Protein AF-A0A9K3GW09-F1 (afdb_monomer)

Secondary structure (DSSP, 8-state):
--HHHHHHHHHH------S--EETTEEEEE-SSEEEEE-HHHHHHHHHHTT-TTPPP-SSSS-TT------TTSPBP-HHHHHHHHHHHHHHTTT-GGGHHHHHHHHTTSSS-BHHHHHHHHHHHHHHHHHTT-EEEEE-S-S---SSPPP---

InterPro domains:
  IPR013103 Reverse transcriptase, RNA-dependent DNA polymerase [PF07727] (2-63)

Solvent-accessible surface area (backbone atoms only — not comparable to full-atom values): 9348 Å² total; per-residue (Å²): 142,49,67,68,60,49,53,45,28,76,77,66,68,60,79,86,81,71,77,77,47,68,56,99,72,34,37,43,47,80,54,95,67,24,37,37,34,26,35,39,71,56,47,50,49,54,29,51,78,69,72,41,77,85,57,71,74,35,100,54,46,64,65,97,81,68,83,84,70,94,60,83,88,53,58,76,45,64,41,68,62,52,38,53,52,51,53,52,53,58,63,45,31,84,36,41,62,88,49,43,67,53,47,58,60,57,59,76,38,45,84,74,30,31,52,68,57,52,51,48,54,50,35,33,48,23,18,44,69,73,47,34,87,51,49,40,76,46,64,62,86,80,76,79,82,61,83,75,80,81,77,87,79,127

Organism: Helianthus annuus (NCBI:txid4232)

Nearest PDB structures (foldseek):
  8xgc-assembly1_M  TM=3.506E-01  e=3.197E+00  Saccharomyces cerevisiae
  6tvd-assembly2_L  TM=1.873E-01  e=3.598E+00  Influenza A virus

Structure (mmCIF, N/CA/C/O backbone):
data_AF-A0A9K3GW09-F1
#
_entry.id   AF-A0A9K3GW09-F1
#
loop_
_atom_site.group_PDB
_atom_site.id
_atom_site.type_symbol
_atom_site.label_atom_id
_atom_site.label_alt_id
_atom_site.label_comp_id
_atom_site.label_asym_id
_atom_site.label_entity_id
_atom_site.label_seq_id
_atom_site.pdbx_PDB_ins_code
_atom_site.Cartn_x
_atom_site.Cartn_y
_atom_site.Cartn_z
_atom_site.occupancy
_atom_site.B_iso_or_equiv
_atom_site.auth_seq_id
_atom_site.auth_comp_id
_atom_site.auth_asym_id
_atom_site.auth_atom_id
_atom_site.pdbx_PDB_model_num
ATOM 1 N N . MET A 1 1 ? -17.854 12.355 28.268 1.00 55.34 1 MET A N 1
ATOM 2 C CA . MET A 1 1 ? -17.445 12.410 26.841 1.00 55.34 1 MET A CA 1
ATOM 3 C C . MET A 1 1 ? -18.282 13.437 26.054 1.00 55.34 1 MET A C 1
ATOM 5 O O . MET A 1 1 ? -18.578 13.214 24.887 1.00 55.34 1 MET A O 1
ATOM 9 N N . SER A 1 2 ? -18.664 14.566 26.668 1.00 70.25 2 SER A N 1
ATOM 10 C CA . SER A 1 2 ? -19.739 15.440 26.159 1.00 70.25 2 SER A CA 1
ATOM 11 C C . SER A 1 2 ? -19.384 16.930 26.123 1.00 70.25 2 SER A C 1
ATOM 13 O O . SER A 1 2 ? -19.710 17.565 25.132 1.00 70.25 2 SER A O 1
ATOM 15 N N . GLU A 1 3 ? -18.676 17.491 27.108 1.00 82.88 3 GLU A N 1
ATOM 16 C CA . GLU A 1 3 ? -18.398 18.943 27.138 1.00 82.88 3 GLU A CA 1
ATOM 17 C C . GLU A 1 3 ? -17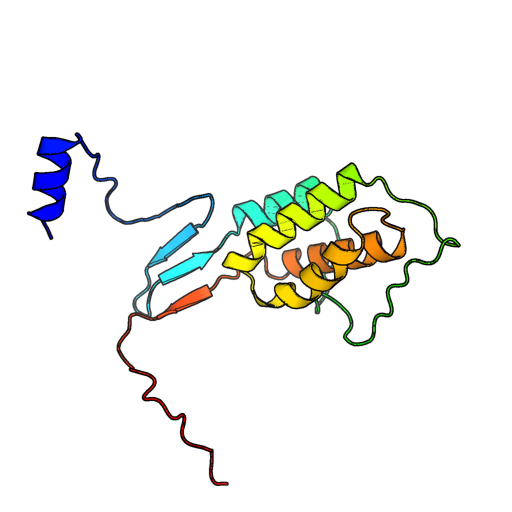.608 19.445 25.929 1.00 82.88 3 GLU A C 1
ATOM 19 O O . GLU A 1 3 ? -18.019 20.406 25.293 1.00 82.88 3 GLU A O 1
ATOM 24 N N . ILE A 1 4 ? -16.527 18.758 25.544 1.00 86.31 4 ILE A N 1
ATOM 25 C CA . ILE A 1 4 ? -15.725 19.165 24.379 1.00 86.31 4 ILE A CA 1
ATOM 26 C C . ILE A 1 4 ? -16.548 19.074 23.090 1.00 86.31 4 ILE A C 1
ATOM 28 O O . ILE A 1 4 ? -16.494 19.975 22.259 1.00 86.31 4 ILE A O 1
ATOM 32 N N . LYS A 1 5 ? -17.331 18.000 22.918 1.00 84.62 5 LYS A N 1
ATOM 33 C CA . LYS A 1 5 ? -18.178 17.840 21.728 1.00 84.62 5 LYS A CA 1
ATOM 34 C C . LYS A 1 5 ? -19.252 18.927 21.665 1.00 84.62 5 LYS A C 1
ATOM 36 O O . LYS A 1 5 ? -19.489 19.464 20.591 1.00 84.62 5 LYS A O 1
ATOM 41 N N . LEU A 1 6 ? -19.867 19.264 22.799 1.00 87.62 6 LEU A N 1
ATOM 42 C CA . LEU A 1 6 ? -20.880 20.316 22.898 1.00 87.62 6 LEU A CA 1
ATOM 43 C C . LEU A 1 6 ? -20.281 21.697 22.622 1.00 87.62 6 LEU A C 1
ATOM 45 O O . LEU A 1 6 ? -20.800 22.406 21.769 1.00 87.62 6 LEU A O 1
ATOM 49 N N . PHE A 1 7 ? -19.148 22.026 23.247 1.00 91.12 7 PHE A N 1
ATOM 50 C CA . PHE A 1 7 ? -18.418 23.274 23.012 1.00 91.12 7 PHE A CA 1
ATOM 51 C C . PHE A 1 7 ? -18.031 23.444 21.536 1.00 91.12 7 PHE A C 1
ATOM 53 O O . PHE A 1 7 ? -18.257 24.493 20.932 1.00 91.12 7 PHE A O 1
ATOM 60 N N . LEU A 1 8 ? -17.483 22.390 20.920 1.00 90.12 8 LEU A N 1
ATOM 61 C CA . LEU A 1 8 ? -17.136 22.414 19.500 1.00 90.12 8 LEU A CA 1
ATOM 62 C C . LEU A 1 8 ? -18.380 22.509 18.611 1.00 90.12 8 LEU A C 1
ATOM 64 O O . LEU A 1 8 ? -18.330 23.165 17.574 1.00 90.12 8 LEU A O 1
ATOM 68 N N . ASN A 1 9 ? -19.495 21.888 18.997 1.00 89.56 9 ASN A N 1
ATOM 69 C CA . ASN A 1 9 ? -20.733 21.959 18.225 1.00 89.56 9 ASN A CA 1
ATOM 70 C C . ASN A 1 9 ? -21.365 23.350 18.285 1.00 89.56 9 ASN A C 1
ATOM 72 O O . ASN A 1 9 ? -21.829 23.854 17.268 1.00 89.56 9 ASN A O 1
ATOM 76 N N . GLU A 1 10 ? -21.319 23.997 19.444 1.00 91.31 10 GLU A N 1
ATOM 77 C CA . GLU A 1 10 ? -21.809 25.362 19.621 1.00 91.31 10 GLU A CA 1
ATOM 78 C C . GLU A 1 10 ? -20.989 26.374 18.805 1.00 91.31 10 GLU A C 1
ATOM 80 O O . GLU A 1 10 ? -21.544 27.283 18.193 1.00 91.31 10 GLU A O 1
ATOM 85 N N . ARG A 1 11 ? -19.663 26.195 18.742 1.00 92.00 11 ARG A N 1
ATOM 86 C CA . ARG A 1 11 ? -18.756 27.131 18.059 1.00 92.00 11 ARG A CA 1
ATOM 87 C C . ARG A 1 11 ? -18.611 26.872 16.554 1.00 92.00 11 ARG A C 1
ATOM 89 O O . ARG A 1 11 ? -18.422 27.820 15.797 1.00 92.00 11 ARG A O 1
ATOM 96 N N . PHE A 1 12 ? -18.651 25.607 16.132 1.00 92.06 12 PHE A N 1
ATOM 97 C CA . PHE A 1 12 ? -18.287 25.182 14.772 1.00 92.06 12 PHE A CA 1
ATOM 98 C C . PHE A 1 12 ? -19.345 24.311 14.075 1.00 92.06 12 PHE A C 1
ATOM 100 O O . PHE A 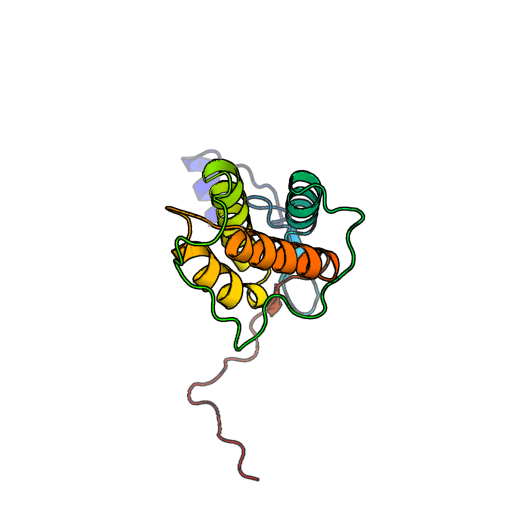1 12 ? -19.120 23.903 12.939 1.00 92.06 12 PHE A O 1
ATOM 107 N N . SER A 1 13 ? -20.487 24.025 14.714 1.00 87.62 13 SER A N 1
ATOM 108 C CA . SER A 1 13 ? -21.561 23.178 14.163 1.00 87.62 13 SER A CA 1
ATOM 109 C C . SER A 1 13 ? -21.064 21.798 13.698 1.00 87.62 13 SER A C 1
ATOM 111 O O . SER A 1 13 ? -21.240 21.382 12.552 1.00 87.62 13 SER A O 1
ATOM 113 N N . ILE A 1 14 ? -20.369 21.085 14.590 1.00 88.94 14 ILE A N 1
ATOM 114 C CA . ILE A 1 14 ? -19.797 19.770 14.283 1.00 88.94 14 ILE A CA 1
ATOM 115 C C . ILE A 1 14 ? -20.860 18.665 14.279 1.00 88.94 14 ILE A C 1
ATOM 117 O O . ILE A 1 14 ? -21.725 18.577 15.146 1.00 88.94 14 ILE A O 1
ATOM 121 N N . LYS A 1 15 ? -20.747 17.736 13.330 1.00 83.56 15 LYS A N 1
ATOM 122 C CA . LYS A 1 15 ? -21.601 16.546 13.278 1.00 83.56 15 LYS A CA 1
ATOM 123 C C . LYS A 1 15 ? -20.918 15.377 13.983 1.00 83.56 15 LYS A C 1
ATOM 125 O O . LYS A 1 15 ? -19.855 14.936 13.549 1.00 83.56 15 LYS A O 1
ATOM 130 N N . ASP A 1 16 ? -21.535 14.846 15.038 1.00 82.19 16 ASP A N 1
ATOM 131 C CA . ASP A 1 16 ? -21.070 13.602 15.659 1.00 82.19 16 ASP A CA 1
ATOM 132 C C . ASP A 1 16 ? -21.490 12.412 14.785 1.00 82.19 16 ASP A C 1
ATOM 134 O O . ASP A 1 16 ? -22.671 12.090 14.661 1.00 82.19 16 ASP A O 1
ATOM 138 N N . LEU A 1 17 ? -20.512 11.776 14.143 1.00 82.06 17 LEU A N 1
ATOM 139 C CA . LEU A 1 17 ? -20.722 10.590 13.307 1.00 82.06 17 LEU A CA 1
ATOM 140 C C . LEU A 1 17 ? -20.675 9.288 14.125 1.00 82.06 17 LEU A C 1
ATOM 142 O O . LEU A 1 17 ? -20.748 8.195 13.560 1.00 82.06 17 LEU A O 1
ATOM 146 N N . GLY A 1 18 ? -20.565 9.396 15.453 1.00 85.44 18 GLY A N 1
ATOM 147 C CA . GLY A 1 18 ? -20.431 8.262 16.351 1.00 85.44 18 GLY A CA 1
ATOM 148 C C . GLY A 1 18 ? -19.042 7.634 16.267 1.00 85.44 18 GLY A C 1
ATOM 149 O O . GLY A 1 18 ? -18.029 8.311 16.083 1.00 85.44 18 GLY A O 1
ATOM 150 N N . ASN A 1 19 ? -18.979 6.315 16.438 1.00 85.31 19 ASN A N 1
ATOM 151 C CA . ASN A 1 19 ? -17.710 5.596 16.409 1.00 85.31 19 ASN A CA 1
ATOM 152 C C . ASN A 1 19 ? -17.091 5.624 15.008 1.00 85.31 19 ASN A C 1
ATOM 154 O O . ASN A 1 19 ? -17.757 5.314 14.021 1.00 85.31 19 ASN A O 1
ATOM 158 N N . LEU A 1 20 ? -15.790 5.926 14.942 1.00 85.94 20 LEU A N 1
ATOM 159 C CA . LEU A 1 20 ? -15.018 5.884 13.703 1.00 85.94 20 LEU A CA 1
ATOM 160 C C . LEU A 1 20 ? -15.084 4.482 13.083 1.00 85.94 20 LEU A C 1
ATOM 162 O O . LEU A 1 20 ? -14.637 3.522 13.710 1.00 85.94 20 LEU A O 1
ATOM 166 N N . LYS A 1 21 ? -15.644 4.392 11.872 1.00 88.88 21 LYS A N 1
ATOM 167 C CA . LYS A 1 21 ? -15.698 3.164 11.058 1.00 88.88 21 LYS A CA 1
ATOM 168 C C . LYS A 1 21 ? -14.815 3.248 9.815 1.00 88.88 21 LYS A C 1
ATOM 170 O O . LYS A 1 21 ? -14.259 2.246 9.393 1.00 88.88 21 LYS A O 1
ATOM 175 N N . TYR A 1 22 ? -14.706 4.443 9.237 1.00 89.38 22 TYR A N 1
ATOM 176 C CA . TYR A 1 22 ? -13.952 4.707 8.019 1.00 89.38 22 TYR A CA 1
ATOM 177 C C . TYR A 1 22 ? -13.283 6.078 8.107 1.00 89.38 22 TYR A C 1
ATOM 179 O O . TYR A 1 22 ? -13.936 7.054 8.483 1.00 89.38 22 TYR A O 1
ATOM 187 N N . PHE A 1 23 ? -12.011 6.167 7.724 1.00 87.56 23 PHE A N 1
ATOM 188 C CA . PHE A 1 23 ? -11.298 7.438 7.581 1.00 87.56 23 PHE A CA 1
ATOM 189 C C . PHE A 1 23 ? -10.267 7.345 6.462 1.00 87.56 23 PHE A C 1
ATOM 191 O O . PHE A 1 23 ? -9.422 6.460 6.488 1.00 87.56 23 PHE A O 1
ATOM 198 N N . LEU A 1 24 ? -10.344 8.228 5.461 1.00 88.06 24 LEU A N 1
ATOM 199 C CA . LEU A 1 24 ? -9.444 8.230 4.293 1.00 88.06 24 LEU A CA 1
ATOM 200 C C . LEU A 1 24 ? -9.348 6.868 3.564 1.00 88.06 24 LEU A C 1
ATOM 202 O O . LEU A 1 24 ? -8.338 6.532 2.967 1.00 88.06 24 LEU A O 1
ATOM 206 N N . GLY A 1 25 ? -10.404 6.054 3.599 1.00 87.88 25 GLY A N 1
ATOM 207 C CA . GLY A 1 25 ? -10.374 4.706 3.015 1.00 87.88 25 GLY A CA 1
ATOM 208 C C . GLY A 1 25 ? -9.695 3.645 3.889 1.00 87.88 25 GLY A C 1
ATOM 209 O O . GLY A 1 25 ? -9.560 2.510 3.442 1.00 87.88 25 GLY A O 1
ATOM 210 N N . ILE A 1 26 ? -9.311 3.987 5.123 1.00 92.38 26 ILE A N 1
ATOM 211 C CA . ILE A 1 26 ? -8.957 3.039 6.185 1.00 92.38 26 ILE A CA 1
ATOM 212 C C . ILE A 1 26 ? -10.235 2.597 6.894 1.00 92.38 26 ILE A C 1
ATOM 214 O O . ILE A 1 26 ? -11.002 3.421 7.395 1.00 92.38 26 ILE A O 1
ATOM 218 N N . GLU A 1 27 ? -10.438 1.290 6.924 1.00 93.19 27 GLU A N 1
ATOM 219 C CA . GLU A 1 27 ? -11.472 0.570 7.655 1.00 93.19 27 GLU A CA 1
ATOM 220 C C . GLU A 1 27 ? -11.044 0.374 9.104 1.00 93.19 27 GLU A C 1
ATOM 222 O O . GLU A 1 27 ? -9.939 -0.095 9.379 1.00 93.19 27 GLU A O 1
ATOM 227 N N . VAL A 1 28 ? -11.934 0.725 10.028 1.00 92.56 28 VAL A N 1
ATOM 228 C CA . VAL A 1 28 ? -11.693 0.661 11.466 1.00 92.56 28 VAL A CA 1
ATOM 229 C C . VAL A 1 28 ? -12.671 -0.325 12.091 1.00 92.56 28 VAL A C 1
ATOM 231 O O . VAL A 1 28 ? -13.868 -0.048 12.198 1.00 92.56 28 VAL A O 1
ATOM 234 N N . ALA A 1 29 ? -12.154 -1.465 12.540 1.00 91.50 29 ALA A N 1
ATOM 235 C CA . ALA A 1 29 ? -12.904 -2.448 13.310 1.00 91.50 29 ALA A CA 1
ATOM 236 C C . ALA A 1 29 ? -12.466 -2.393 14.777 1.00 91.50 29 ALA A C 1
ATOM 238 O O . ALA A 1 29 ? -11.278 -2.397 15.081 1.00 91.50 29 ALA A O 1
ATOM 239 N N . ARG A 1 30 ? -13.421 -2.323 15.704 1.00 90.81 30 ARG A N 1
ATOM 240 C CA . ARG A 1 30 ? -13.143 -2.356 17.147 1.00 90.81 30 ARG A CA 1
ATOM 241 C C . ARG A 1 30 ? -13.381 -3.768 17.659 1.00 90.81 30 ARG A C 1
ATOM 243 O O . ARG A 1 30 ? -14.435 -4.338 17.392 1.00 90.81 30 ARG A O 1
ATOM 250 N N . THR A 1 31 ? -12.409 -4.296 18.381 1.00 89.56 31 THR A N 1
ATOM 251 C CA . THR A 1 31 ? -12.415 -5.628 18.987 1.00 89.56 31 THR A CA 1
ATOM 252 C C . THR A 1 31 ? -12.217 -5.489 20.497 1.00 89.56 31 THR A C 1
ATOM 254 O O . THR A 1 31 ? -11.956 -4.394 21.001 1.00 89.56 31 THR A O 1
ATOM 257 N N . GLU A 1 32 ? -12.361 -6.580 21.247 1.00 88.69 32 GLU A N 1
ATOM 258 C CA . GLU A 1 32 ? -12.065 -6.567 22.687 1.00 88.69 32 GLU A CA 1
ATOM 259 C C . GLU A 1 32 ? -10.576 -6.286 22.957 1.00 88.69 32 GLU A C 1
ATOM 261 O O . GLU A 1 32 ? -10.242 -5.569 23.901 1.00 88.69 32 GLU A O 1
ATOM 266 N N . GLU A 1 33 ? -9.705 -6.766 22.064 1.00 87.62 33 GLU A N 1
ATOM 267 C CA . GLU A 1 33 ? -8.247 -6.601 22.105 1.00 87.62 33 GLU A CA 1
ATOM 268 C C . GLU A 1 33 ? -7.784 -5.184 21.722 1.00 87.62 33 GLU A C 1
ATOM 270 O O . GLU A 1 33 ? -6.716 -4.732 22.140 1.00 87.62 33 GLU A O 1
ATOM 275 N N . GLY A 1 34 ? -8.578 -4.445 20.940 1.00 90.19 34 GLY A N 1
ATOM 276 C CA . GLY A 1 34 ? -8.211 -3.105 20.493 1.00 90.19 34 GLY A CA 1
ATOM 277 C C . GLY A 1 34 ? -8.948 -2.632 19.249 1.00 90.19 34 GLY A C 1
ATOM 278 O O . GLY A 1 34 ? -10.172 -2.706 19.142 1.00 90.19 34 GLY A O 1
ATOM 279 N N . MET A 1 35 ? -8.198 -2.055 18.318 1.00 91.44 35 MET A N 1
ATOM 280 C CA . MET A 1 35 ? -8.713 -1.499 17.075 1.00 91.44 35 MET A CA 1
ATOM 281 C C . MET A 1 35 ? -7.894 -2.020 15.900 1.00 91.44 35 MET A C 1
ATOM 283 O O . MET A 1 35 ? -6.696 -1.777 15.824 1.00 91.44 35 MET A O 1
ATOM 287 N N . VAL A 1 36 ? -8.543 -2.717 14.976 1.00 92.19 36 VAL A N 1
ATOM 288 C CA . VAL A 1 36 ? -7.932 -3.203 13.741 1.00 92.19 36 VAL A CA 1
ATOM 289 C C . VAL A 1 36 ? -8.134 -2.163 12.646 1.00 92.19 36 VAL A C 1
ATOM 291 O O . VAL A 1 36 ? -9.267 -1.786 12.333 1.00 92.19 36 VAL A O 1
ATOM 294 N N . LEU A 1 37 ? -7.027 -1.706 12.069 1.00 93.12 37 LEU A N 1
ATOM 295 C CA . LEU A 1 37 ? -6.987 -0.830 10.906 1.00 93.12 37 LEU A CA 1
ATOM 296 C C . LEU A 1 37 ? -6.697 -1.661 9.661 1.00 93.12 37 LEU A C 1
ATOM 298 O O . LEU A 1 37 ? -5.672 -2.336 9.599 1.00 93.12 37 LEU A O 1
ATOM 302 N N . SER A 1 38 ? -7.567 -1.600 8.659 1.00 93.19 38 SER A N 1
ATOM 303 C CA . SER A 1 38 ? -7.394 -2.345 7.407 1.00 93.19 38 SER A CA 1
ATOM 304 C C . SER A 1 38 ? -7.748 -1.492 6.194 1.00 93.19 38 SER A C 1
ATOM 306 O O . SER A 1 38 ? -8.397 -0.456 6.309 1.00 93.19 38 SER A O 1
ATOM 308 N N . GLN A 1 39 ? -7.290 -1.900 5.016 1.00 94.06 39 GLN A N 1
ATOM 309 C CA . GLN A 1 39 ? -7.569 -1.209 3.753 1.00 94.06 39 GLN A CA 1
ATOM 310 C C . GLN A 1 39 ? -7.982 -2.201 2.664 1.00 94.06 39 GLN A C 1
ATOM 312 O O . GLN A 1 39 ? -7.629 -2.042 1.497 1.00 94.06 39 GLN A O 1
ATOM 317 N N . ARG A 1 40 ? -8.765 -3.227 3.024 1.00 92.88 40 ARG A N 1
ATOM 318 C CA . ARG A 1 40 ? -9.115 -4.342 2.129 1.00 92.88 40 ARG A CA 1
ATOM 319 C C . ARG A 1 40 ? -9.666 -3.873 0.786 1.00 92.88 40 ARG A C 1
ATOM 321 O O . ARG A 1 40 ? -9.195 -4.312 -0.262 1.00 92.88 40 ARG A O 1
ATOM 328 N N . LYS A 1 41 ? -10.648 -2.966 0.806 1.00 92.38 41 LYS A N 1
ATOM 329 C CA . LYS A 1 41 ? -11.240 -2.411 -0.422 1.00 92.38 41 LYS A CA 1
ATOM 330 C C . LYS A 1 41 ? -10.192 -1.713 -1.293 1.00 92.38 41 LYS A C 1
ATOM 332 O O . LYS A 1 41 ? -10.181 -1.889 -2.505 1.00 92.38 41 LYS A O 1
ATOM 337 N N . TYR A 1 42 ? -9.294 -0.950 -0.680 1.00 94.44 42 TYR A N 1
ATOM 338 C CA . TYR A 1 42 ? -8.241 -0.243 -1.401 1.00 94.44 42 TYR A CA 1
ATOM 339 C C . TYR A 1 42 ? -7.197 -1.204 -1.990 1.00 94.44 42 TYR A C 1
ATOM 341 O O . TYR A 1 42 ? -6.804 -1.037 -3.145 1.00 94.44 42 TYR A O 1
ATOM 349 N N . THR A 1 43 ? -6.820 -2.256 -1.256 1.00 94.56 43 THR A N 1
ATOM 350 C CA . THR A 1 43 ? -5.945 -3.327 -1.756 1.00 94.56 43 THR A CA 1
ATOM 351 C C . THR A 1 43 ? -6.556 -4.034 -2.963 1.00 94.56 43 THR A C 1
ATOM 353 O O . THR A 1 43 ? -5.880 -4.212 -3.974 1.00 94.56 43 THR A O 1
ATOM 356 N N . LEU A 1 44 ? -7.847 -4.380 -2.907 1.00 94.00 44 LEU A N 1
ATOM 357 C CA . LEU A 1 44 ? -8.554 -4.989 -4.039 1.00 94.00 44 LEU A CA 1
ATOM 358 C C . LEU A 1 44 ? -8.585 -4.064 -5.258 1.00 94.00 44 LEU A C 1
ATOM 360 O O . LEU A 1 44 ? -8.280 -4.521 -6.356 1.00 94.00 44 LEU A O 1
ATOM 364 N N . ASN A 1 45 ? -8.836 -2.769 -5.059 1.00 94.94 45 ASN A N 1
ATOM 365 C CA . ASN A 1 45 ? -8.776 -1.796 -6.147 1.00 94.94 45 ASN A CA 1
ATOM 366 C C . ASN A 1 45 ? -7.364 -1.714 -6.757 1.00 94.94 45 ASN A C 1
ATOM 368 O O . ASN A 1 45 ? -7.238 -1.584 -7.966 1.00 94.94 45 ASN A O 1
ATOM 372 N N . ILE A 1 46 ? -6.282 -1.781 -5.960 1.00 95.38 46 ILE A N 1
ATOM 373 C CA . ILE A 1 46 ? -4.903 -1.815 -6.505 1.00 95.38 46 ILE A CA 1
ATOM 374 C C . ILE A 1 46 ? -4.715 -3.033 -7.418 1.00 95.38 46 ILE A C 1
ATOM 376 O O . ILE A 1 46 ? -4.141 -2.908 -8.497 1.00 95.38 46 ILE A O 1
ATOM 380 N N . ILE A 1 47 ? -5.195 -4.200 -6.985 1.00 94.94 47 ILE A N 1
ATOM 381 C CA . ILE A 1 47 ? -5.070 -5.456 -7.735 1.00 94.94 47 ILE A CA 1
ATOM 382 C C . ILE A 1 47 ? -5.900 -5.406 -9.025 1.00 94.94 47 ILE A C 1
ATOM 384 O O . ILE A 1 47 ? -5.432 -5.861 -10.068 1.00 94.94 47 ILE A O 1
ATOM 388 N N . GLU A 1 48 ? -7.114 -4.860 -8.965 1.00 95.25 48 GLU A N 1
ATOM 389 C CA . GLU A 1 48 ? -7.996 -4.679 -10.121 1.00 95.25 48 GLU A CA 1
ATOM 390 C C . GLU A 1 48 ? -7.409 -3.699 -11.139 1.00 95.25 48 GLU A C 1
ATOM 392 O O . GLU A 1 48 ? -7.290 -4.047 -12.312 1.00 95.25 48 GLU A O 1
ATOM 397 N N . ASP A 1 49 ? -6.939 -2.534 -10.689 1.00 93.88 49 ASP A N 1
ATOM 398 C CA . ASP A 1 49 ? -6.347 -1.508 -11.557 1.00 93.88 49 ASP A CA 1
ATOM 399 C C . ASP A 1 49 ? -5.030 -1.958 -12.210 1.00 93.88 49 ASP A C 1
ATOM 401 O O . ASP A 1 49 ? -4.642 -1.440 -13.258 1.00 93.88 49 ASP A O 1
ATOM 405 N N . ALA A 1 50 ? -4.337 -2.927 -11.605 1.00 92.81 50 ALA A N 1
ATOM 406 C CA . ALA A 1 50 ? -3.173 -3.586 -12.194 1.00 92.81 50 ALA A CA 1
ATOM 407 C C . ALA A 1 50 ? -3.546 -4.738 -13.154 1.00 92.81 50 ALA A C 1
ATOM 409 O O . ALA A 1 50 ? -2.660 -5.336 -13.763 1.00 92.81 50 ALA A O 1
ATOM 410 N N . GLY A 1 51 ? -4.831 -5.096 -13.274 1.00 92.94 51 GLY A N 1
ATOM 411 C CA . GLY A 1 51 ? -5.301 -6.229 -14.079 1.00 92.94 51 GLY A CA 1
ATOM 412 C C . GLY A 1 51 ? -4.959 -7.598 -13.477 1.00 92.94 51 GLY A C 1
ATOM 413 O O . GLY A 1 51 ? -4.827 -8.588 -14.193 1.00 92.94 51 GLY A O 1
ATOM 414 N N . MET A 1 52 ? -4.779 -7.676 -12.155 1.00 92.56 52 MET A N 1
ATOM 415 C CA . MET A 1 52 ? -4.153 -8.818 -11.475 1.00 92.56 52 MET A CA 1
ATOM 416 C C . MET A 1 52 ? -5.112 -9.667 -10.633 1.00 92.56 52 MET A C 1
ATOM 418 O O . MET A 1 52 ? -4.666 -10.535 -9.881 1.00 92.56 52 MET A O 1
ATOM 422 N N . LEU A 1 53 ? -6.429 -9.504 -10.774 1.00 90.12 53 LEU A N 1
ATOM 423 C CA . LEU A 1 53 ? -7.411 -10.299 -10.020 1.00 90.12 53 LEU A CA 1
ATOM 424 C C . LEU A 1 53 ? -7.217 -11.815 -10.215 1.00 90.12 53 LEU A C 1
ATOM 426 O O . LEU A 1 53 ? -7.313 -12.581 -9.256 1.00 90.12 53 LEU A O 1
ATOM 430 N N . GLY A 1 54 ? -6.845 -12.255 -11.421 1.00 87.38 54 GLY A N 1
ATOM 431 C CA . GLY A 1 54 ? -6.574 -13.660 -11.759 1.00 87.38 54 GLY A CA 1
ATOM 432 C C . GLY A 1 54 ? -5.128 -14.130 -11.544 1.00 87.38 54 GLY A C 1
ATOM 433 O O . GLY A 1 54 ? -4.808 -15.268 -11.875 1.00 87.38 54 GLY A O 1
ATOM 434 N N . CYS A 1 55 ? -4.229 -13.292 -11.012 1.00 88.50 55 CYS A N 1
ATOM 435 C CA . CYS A 1 55 ? -2.803 -13.631 -10.954 1.00 88.50 55 CYS A CA 1
ATOM 436 C C . CYS A 1 55 ? -2.471 -14.720 -9.912 1.00 88.50 55 CYS A C 1
ATOM 438 O O . CYS A 1 55 ? -3.205 -14.923 -8.938 1.00 88.50 55 CYS A O 1
ATOM 440 N N . ARG A 1 56 ? -1.332 -15.401 -10.096 1.00 90.88 56 ARG A N 1
ATOM 441 C CA . ARG A 1 56 ? -0.760 -16.306 -9.085 1.00 90.88 56 ARG A CA 1
ATOM 442 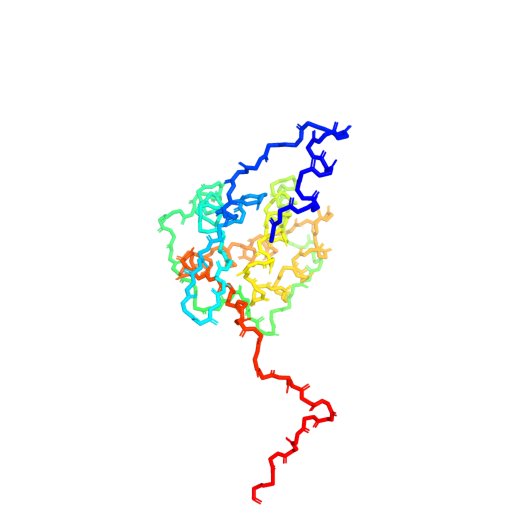C C . ARG A 1 56 ? -0.258 -15.508 -7.879 1.00 90.88 56 ARG A C 1
ATOM 444 O O . ARG A 1 56 ? 0.290 -14.422 -8.049 1.00 90.88 56 ARG A O 1
ATOM 451 N N . LEU A 1 57 ? -0.427 -16.068 -6.684 1.00 91.62 57 LEU A N 1
ATOM 452 C CA . LEU A 1 57 ? 0.017 -15.458 -5.428 1.00 91.62 57 LEU A CA 1
ATOM 453 C C . LEU A 1 57 ? 1.545 -15.511 -5.290 1.00 91.62 57 LEU A C 1
ATOM 455 O O . LEU A 1 57 ? 2.186 -16.422 -5.817 1.00 91.62 57 LEU A O 1
ATOM 459 N N . SER A 1 58 ? 2.111 -14.552 -4.557 1.00 91.00 58 SER A N 1
ATOM 460 C CA . SER A 1 58 ? 3.515 -14.567 -4.126 1.00 91.00 58 SER A CA 1
ATOM 461 C C . SER A 1 58 ? 3.570 -14.675 -2.600 1.00 91.00 58 SER A C 1
ATOM 463 O O . SER A 1 58 ? 2.859 -13.918 -1.944 1.00 91.00 58 SER A O 1
ATOM 465 N N . PRO A 1 59 ? 4.392 -15.565 -2.012 1.00 89.25 59 PRO A N 1
ATOM 466 C CA . PRO A 1 59 ? 4.492 -15.709 -0.556 1.00 89.25 59 PRO A CA 1
ATOM 467 C C . PRO A 1 59 ? 5.295 -14.582 0.107 1.00 89.25 59 PRO A C 1
ATOM 469 O O . PRO A 1 59 ? 5.151 -14.349 1.301 1.00 89.25 59 PRO A O 1
ATOM 472 N N . ILE A 1 60 ? 6.137 -13.886 -0.662 1.00 91.00 60 ILE A N 1
ATOM 473 C CA . ILE A 1 60 ? 6.960 -12.762 -0.202 1.00 91.00 60 ILE A CA 1
ATOM 474 C C . ILE A 1 60 ? 6.799 -11.562 -1.145 1.00 91.00 60 ILE A C 1
ATOM 476 O O . ILE A 1 60 ? 6.603 -11.769 -2.352 1.00 91.00 60 ILE A O 1
ATOM 480 N N . PRO A 1 61 ? 6.893 -10.321 -0.635 1.00 89.19 61 PRO A N 1
ATOM 481 C CA . PRO A 1 61 ? 6.699 -9.124 -1.449 1.00 89.19 61 PRO A CA 1
ATOM 482 C C . PRO A 1 61 ? 7.888 -8.838 -2.380 1.00 89.19 61 PRO A C 1
ATOM 484 O O . PRO A 1 61 ? 7.682 -8.427 -3.519 1.00 89.19 61 PRO A O 1
ATOM 487 N N . MET A 1 62 ? 9.119 -9.115 -1.935 1.00 90.06 62 MET A N 1
ATOM 488 C CA . MET A 1 62 ? 10.359 -8.916 -2.694 1.00 90.06 62 MET A CA 1
ATOM 489 C C . MET A 1 62 ? 11.444 -9.888 -2.203 1.00 90.06 62 MET A C 1
ATOM 491 O O . MET A 1 62 ? 11.406 -10.332 -1.057 1.00 90.06 62 MET A O 1
ATOM 495 N N . GLU A 1 63 ? 12.398 -10.244 -3.065 1.00 85.19 63 GLU A N 1
ATOM 496 C CA . GLU A 1 63 ? 13.546 -11.079 -2.688 1.00 85.19 63 GLU A CA 1
ATOM 497 C C . GLU A 1 63 ? 14.641 -10.227 -2.029 1.00 85.19 63 GLU A C 1
ATOM 499 O O . GLU A 1 63 ? 14.968 -9.152 -2.522 1.00 85.19 63 GLU A O 1
ATOM 504 N N . GLN A 1 64 ? 15.223 -10.710 -0.925 1.00 69.75 64 GLN A N 1
ATOM 505 C CA . GLN A 1 64 ? 16.171 -9.944 -0.095 1.00 69.75 64 GLN A CA 1
ATOM 506 C C . GLN A 1 64 ? 17.466 -9.536 -0.821 1.00 69.75 64 GLN A C 1
ATOM 508 O O . GLN A 1 64 ? 18.108 -8.575 -0.418 1.00 69.75 64 GLN A O 1
ATOM 513 N N . ASN A 1 65 ? 17.838 -10.243 -1.892 1.00 73.81 65 ASN A N 1
ATOM 514 C CA . ASN A 1 65 ? 19.056 -9.993 -2.670 1.00 73.81 65 ASN A CA 1
ATOM 515 C C . ASN A 1 65 ? 18.756 -9.572 -4.117 1.00 73.81 65 ASN A C 1
ATOM 517 O O . ASN A 1 65 ? 19.619 -9.707 -4.987 1.00 73.81 65 ASN A O 1
ATOM 521 N N . LEU A 1 66 ? 17.534 -9.102 -4.395 1.00 76.94 66 LEU A N 1
ATOM 522 C CA . LEU A 1 66 ? 17.177 -8.632 -5.728 1.00 76.94 66 LEU A CA 1
ATOM 523 C C . LEU A 1 66 ? 17.979 -7.367 -6.053 1.00 76.94 66 LEU A C 1
ATOM 525 O O . LEU A 1 66 ? 17.728 -6.298 -5.497 1.00 76.94 66 LEU A O 1
ATOM 529 N N . LYS A 1 67 ? 18.946 -7.487 -6.963 1.00 77.00 67 LYS A N 1
ATOM 530 C CA . LYS A 1 67 ? 19.665 -6.337 -7.509 1.00 77.00 67 LYS A CA 1
ATOM 531 C C . LYS A 1 67 ? 18.823 -5.723 -8.618 1.00 77.00 67 LYS A C 1
ATOM 533 O O . LYS A 1 67 ? 18.759 -6.260 -9.716 1.00 77.00 67 LYS A O 1
ATOM 538 N N . LEU A 1 68 ? 18.155 -4.621 -8.295 1.00 80.25 68 LEU A N 1
ATOM 539 C CA . LEU A 1 68 ? 17.545 -3.744 -9.286 1.00 80.25 68 LEU A CA 1
ATOM 540 C C . LEU A 1 68 ? 18.584 -2.698 -9.679 1.00 80.25 68 LEU A C 1
ATOM 542 O O . LEU A 1 68 ? 19.106 -1.984 -8.822 1.00 80.25 68 LEU A O 1
ATOM 546 N N . GLU A 1 69 ? 18.914 -2.648 -10.962 1.00 79.62 69 GLU A N 1
ATOM 547 C CA . GLU A 1 69 ? 19.923 -1.744 -11.498 1.00 79.62 69 GLU A CA 1
ATOM 548 C C . GLU A 1 69 ? 19.268 -0.733 -12.436 1.00 79.62 69 GLU A C 1
ATOM 550 O O . GLU A 1 69 ? 18.369 -1.057 -13.207 1.00 79.62 69 GLU A O 1
ATOM 555 N N . SER A 1 70 ? 19.783 0.496 -12.455 1.00 72.12 70 SER A N 1
ATOM 556 C CA . SER A 1 70 ? 19.375 1.529 -13.421 1.00 72.12 70 SER A CA 1
ATOM 557 C C . SER A 1 70 ? 19.913 1.266 -14.841 1.00 72.12 70 SER A C 1
ATOM 559 O O . SER A 1 70 ? 20.183 2.205 -15.595 1.00 72.12 70 SER A O 1
ATOM 561 N N . GLY A 1 71 ? 20.133 -0.003 -15.194 1.00 67.31 71 GLY A N 1
ATOM 562 C CA . GLY A 1 71 ? 20.748 -0.437 -16.441 1.00 67.31 71 GLY A CA 1
ATOM 563 C C . GLY A 1 71 ? 19.939 0.007 -17.658 1.00 67.31 71 GLY A C 1
ATOM 564 O O . GLY A 1 71 ? 18.717 -0.118 -17.704 1.00 67.31 71 GLY A O 1
ATOM 565 N N . LYS A 1 72 ? 20.630 0.541 -18.670 1.00 66.31 72 LYS A N 1
ATOM 566 C CA . LYS A 1 72 ? 20.003 1.026 -19.912 1.00 66.31 72 LYS A CA 1
ATOM 567 C C . LYS A 1 72 ? 19.640 -0.093 -20.892 1.00 66.31 72 LYS A C 1
ATOM 569 O O . LYS A 1 72 ? 19.026 0.214 -21.909 1.00 66.31 72 LYS A O 1
ATOM 574 N N . GLU A 1 73 ? 20.044 -1.329 -20.608 1.00 77.81 73 GLU A N 1
ATOM 575 C CA . GLU A 1 73 ? 19.844 -2.482 -21.493 1.00 77.81 73 GLU A CA 1
ATOM 576 C C . GLU A 1 73 ? 18.400 -2.999 -21.479 1.00 77.81 73 GLU A C 1
ATOM 578 O O . GLU A 1 73 ? 17.967 -3.610 -22.448 1.00 77.81 73 GLU A O 1
ATOM 583 N N . GLU A 1 74 ? 17.636 -2.706 -20.423 1.00 84.81 74 GLU A N 1
ATOM 584 C CA . GLU A 1 74 ? 16.226 -3.081 -20.328 1.00 84.81 74 GLU A CA 1
ATOM 585 C C . GLU A 1 74 ? 15.290 -2.061 -20.983 1.00 84.81 74 GLU A C 1
ATOM 587 O O . GLU A 1 74 ? 15.511 -0.841 -20.938 1.00 84.81 74 GLU A O 1
ATOM 592 N N . ASP A 1 75 ? 14.172 -2.567 -21.500 1.00 89.56 75 ASP A N 1
ATOM 593 C CA . ASP A 1 75 ? 13.100 -1.744 -22.042 1.00 89.56 75 ASP A CA 1
ATOM 594 C C . ASP A 1 75 ? 12.531 -0.781 -20.995 1.00 89.56 75 ASP A C 1
ATOM 596 O O . ASP A 1 75 ? 12.430 -1.061 -19.794 1.00 89.56 75 ASP A O 1
ATOM 600 N N . ARG A 1 76 ? 12.147 0.402 -21.476 1.00 91.25 76 ARG A N 1
ATOM 601 C CA . ARG A 1 76 ? 11.453 1.397 -20.661 1.00 91.25 76 ARG A CA 1
ATOM 602 C C . ARG A 1 76 ? 9.999 1.005 -20.468 1.00 91.25 76 ARG A C 1
ATOM 604 O O . ARG A 1 76 ? 9.319 0.597 -21.405 1.00 91.25 76 ARG A O 1
ATOM 611 N N . VAL A 1 77 ? 9.509 1.243 -19.260 1.00 93.50 77 VAL A N 1
ATOM 612 C CA . VAL A 1 77 ? 8.093 1.112 -18.908 1.00 93.50 77 VAL A CA 1
ATOM 613 C C . VAL A 1 77 ? 7.456 2.499 -18.878 1.00 93.50 77 VAL A C 1
ATOM 615 O O . VAL A 1 77 ? 8.148 3.479 -18.611 1.00 93.50 77 VAL A O 1
ATOM 618 N N . ASP A 1 78 ? 6.142 2.598 -19.112 1.00 94.62 78 ASP A N 1
ATOM 619 C CA . ASP A 1 78 ? 5.402 3.852 -18.923 1.00 94.62 78 ASP A CA 1
ATOM 620 C C . ASP A 1 78 ? 5.623 4.414 -17.498 1.00 94.62 78 ASP A C 1
ATOM 622 O O . ASP A 1 78 ? 5.126 3.839 -16.514 1.00 94.62 78 ASP A O 1
ATOM 626 N N . PRO A 1 79 ? 6.319 5.561 -17.358 1.00 94.75 79 PRO A N 1
ATOM 627 C CA . PRO A 1 79 ? 6.595 6.150 -16.055 1.00 94.75 79 PRO A CA 1
ATOM 628 C C . PRO A 1 79 ? 5.329 6.578 -15.315 1.00 94.75 79 PRO A C 1
ATOM 630 O O . PRO A 1 79 ? 5.312 6.586 -14.083 1.00 94.75 79 PRO A O 1
ATOM 633 N N . SER A 1 80 ? 4.259 6.917 -16.038 1.00 95.88 80 SER A N 1
ATOM 634 C CA . SER A 1 80 ? 2.996 7.362 -15.442 1.00 95.88 80 SER A CA 1
ATOM 635 C C . SER A 1 80 ? 2.273 6.204 -14.764 1.00 95.88 80 SER A C 1
ATOM 637 O O . SER A 1 80 ? 1.827 6.335 -13.619 1.00 95.88 80 SER A O 1
ATOM 639 N N . TYR A 1 81 ? 2.190 5.056 -15.444 1.00 95.62 81 TYR A N 1
ATOM 640 C CA . TYR A 1 81 ? 1.671 3.817 -14.870 1.00 95.62 81 TYR A CA 1
ATOM 641 C C . TYR A 1 81 ? 2.467 3.396 -13.629 1.00 95.62 81 TYR A C 1
ATOM 643 O O . TYR A 1 81 ? 1.883 3.200 -12.560 1.00 95.62 81 TYR A O 1
ATOM 651 N N . TYR A 1 82 ? 3.797 3.327 -13.744 1.00 96.69 82 TYR A N 1
ATOM 652 C CA . TYR A 1 82 ? 4.663 2.893 -12.646 1.00 96.69 82 TYR A CA 1
ATOM 653 C C . TYR A 1 82 ? 4.570 3.826 -11.430 1.00 96.69 82 TYR A C 1
ATOM 655 O O . TYR A 1 82 ? 4.346 3.369 -10.309 1.00 96.69 82 TYR A O 1
ATOM 663 N N . ARG A 1 83 ? 4.650 5.147 -11.644 1.00 96.62 83 ARG A N 1
ATOM 664 C CA . ARG A 1 83 ? 4.519 6.153 -10.576 1.00 96.62 83 ARG A CA 1
ATOM 665 C C . ARG A 1 83 ? 3.182 6.047 -9.853 1.00 96.62 83 ARG A C 1
ATOM 667 O O . ARG A 1 83 ? 3.146 6.127 -8.626 1.00 96.62 83 ARG A O 1
ATOM 674 N N . ARG A 1 84 ? 2.087 5.858 -10.596 1.00 97.00 84 ARG A N 1
ATOM 675 C CA . ARG A 1 84 ? 0.751 5.681 -10.013 1.00 97.00 84 ARG A CA 1
ATOM 676 C C . ARG A 1 84 ? 0.690 4.422 -9.152 1.00 97.00 84 ARG A C 1
ATOM 678 O O . ARG A 1 84 ? 0.162 4.484 -8.045 1.00 97.00 84 ARG A O 1
ATOM 685 N N . LEU A 1 85 ? 1.237 3.304 -9.629 1.00 97.31 85 LEU A N 1
ATOM 686 C CA . LEU A 1 85 ? 1.270 2.053 -8.872 1.00 97.31 85 LEU A CA 1
ATOM 687 C C . LEU A 1 85 ? 2.082 2.203 -7.578 1.00 97.31 85 LEU A C 1
ATOM 689 O O . LEU A 1 85 ? 1.559 1.928 -6.499 1.00 97.31 85 LEU A O 1
ATOM 693 N N . VAL A 1 86 ? 3.315 2.709 -7.664 1.00 97.06 86 VAL A N 1
ATOM 694 C CA . VAL A 1 86 ? 4.181 2.920 -6.491 1.00 97.06 86 VAL A CA 1
ATOM 695 C C . VAL A 1 86 ? 3.542 3.884 -5.489 1.00 97.06 86 VAL A C 1
ATOM 697 O O . VAL A 1 86 ? 3.538 3.598 -4.295 1.00 97.06 86 VAL A O 1
ATOM 700 N N . GLY A 1 87 ? 2.924 4.975 -5.954 1.00 96.50 87 GLY A N 1
ATOM 701 C CA . GLY A 1 87 ? 2.213 5.911 -5.078 1.00 96.50 87 GLY A CA 1
ATOM 702 C C . GLY A 1 87 ? 1.063 5.254 -4.308 1.00 96.50 87 GLY A C 1
ATOM 703 O O . GLY A 1 87 ? 0.860 5.535 -3.127 1.00 96.50 87 GLY A O 1
ATOM 704 N N . ARG A 1 88 ? 0.343 4.318 -4.937 1.00 95.94 88 ARG A N 1
ATOM 705 C CA . ARG A 1 88 ? -0.720 3.571 -4.252 1.00 95.94 88 ARG A CA 1
ATOM 706 C C . ARG A 1 88 ? -0.182 2.591 -3.221 1.00 95.94 88 ARG A C 1
ATOM 708 O O . ARG A 1 88 ? -0.775 2.480 -2.149 1.00 95.94 88 ARG A O 1
ATOM 715 N N . LEU A 1 89 ? 0.926 1.919 -3.533 1.00 96.19 89 LEU A N 1
ATOM 716 C CA . LEU A 1 89 ? 1.614 1.028 -2.599 1.00 96.19 89 LEU A CA 1
ATOM 717 C C . LEU A 1 89 ? 2.184 1.799 -1.401 1.00 96.19 89 LEU A C 1
ATOM 719 O O . LEU A 1 89 ? 2.101 1.313 -0.278 1.00 96.19 89 LEU A O 1
ATOM 723 N N . LEU A 1 90 ? 2.698 3.014 -1.619 1.00 95.62 90 LEU A N 1
ATOM 724 C CA . LEU A 1 90 ? 3.173 3.900 -0.553 1.00 95.62 90 LEU A CA 1
ATOM 725 C C . LEU A 1 90 ? 2.047 4.251 0.424 1.00 95.62 90 LEU A C 1
ATOM 727 O O . LEU A 1 90 ? 2.243 4.175 1.632 1.00 95.62 90 LEU A O 1
ATOM 731 N N . TYR A 1 91 ? 0.855 4.566 -0.088 1.00 94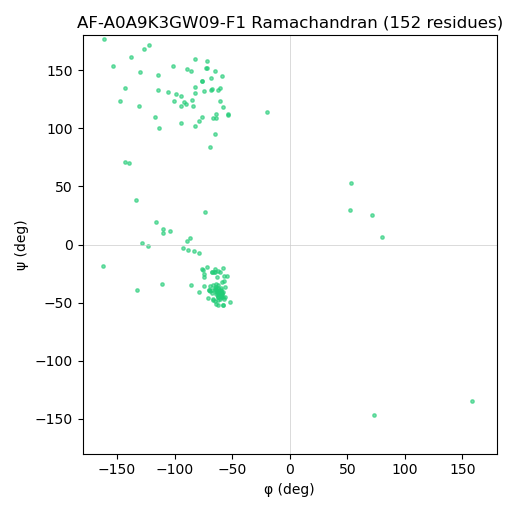.00 91 TYR A N 1
ATOM 732 C CA . TYR A 1 91 ? -0.303 4.843 0.762 1.00 94.00 91 TYR A CA 1
ATOM 733 C C . TYR A 1 91 ? -0.746 3.622 1.587 1.00 94.00 91 TYR A C 1
ATOM 735 O O . TYR A 1 91 ? -1.125 3.762 2.748 1.00 94.00 91 TYR A O 1
ATOM 743 N N . LEU A 1 92 ? -0.660 2.421 1.007 1.00 93.31 92 LEU A N 1
ATOM 744 C CA . LEU A 1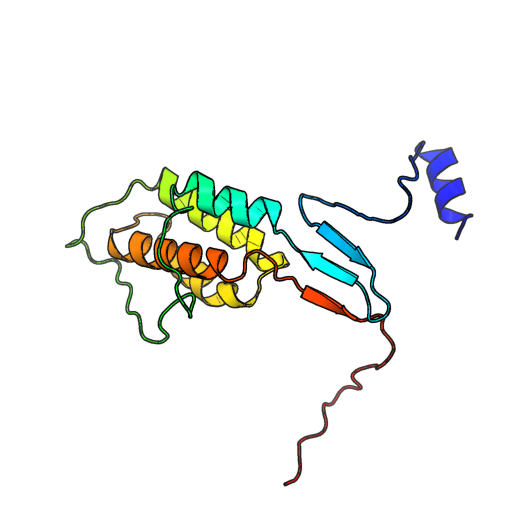 92 ? -1.077 1.177 1.657 1.00 93.31 92 LEU A CA 1
ATOM 745 C C . LEU A 1 92 ? -0.195 0.789 2.860 1.00 93.31 92 LEU A C 1
ATOM 747 O O . LEU A 1 92 ? -0.667 0.095 3.761 1.00 93.31 92 LEU A O 1
ATOM 751 N N . GLN A 1 93 ? 1.054 1.267 2.925 1.00 91.88 93 GLN A N 1
ATOM 752 C CA . GLN A 1 93 ? 1.976 0.974 4.036 1.00 91.88 93 GLN A CA 1
ATOM 753 C C . GLN A 1 93 ? 1.396 1.314 5.413 1.00 91.88 93 GLN A C 1
ATOM 755 O O . GLN A 1 93 ? 1.753 0.674 6.399 1.00 91.88 93 GLN A O 1
ATOM 760 N N . ALA A 1 94 ? 0.471 2.279 5.480 1.00 87.25 94 ALA A N 1
ATOM 761 C CA . ALA A 1 94 ? -0.205 2.670 6.713 1.00 87.25 94 ALA A CA 1
ATOM 762 C C . ALA A 1 94 ? -0.943 1.507 7.402 1.00 87.25 94 ALA A C 1
ATOM 764 O O . ALA A 1 94 ? -1.118 1.542 8.617 1.00 87.25 94 ALA A O 1
ATOM 765 N N . THR A 1 95 ? -1.377 0.491 6.647 1.00 89.25 95 THR A N 1
ATOM 766 C CA . THR A 1 95 ? -2.041 -0.714 7.182 1.00 89.25 95 THR A CA 1
ATOM 767 C C . THR A 1 95 ? -1.350 -2.028 6.798 1.00 89.25 95 THR A C 1
ATOM 769 O O . THR A 1 95 ? -1.781 -3.090 7.238 1.00 89.25 95 THR A O 1
ATOM 772 N N . CYS A 1 96 ? -0.265 -1.960 6.020 1.00 90.44 96 CYS A N 1
ATOM 773 C CA . CYS A 1 96 ? 0.501 -3.100 5.506 1.00 90.44 96 CYS A CA 1
ATOM 774 C C . CYS A 1 96 ? 2.015 -2.776 5.578 1.00 90.44 96 CYS A C 1
ATOM 776 O O . CYS A 1 96 ? 2.646 -2.478 4.560 1.00 90.44 96 CYS A O 1
ATOM 778 N N . PRO A 1 97 ? 2.617 -2.710 6.780 1.00 90.88 97 PRO A N 1
ATOM 779 C CA . PRO A 1 97 ? 3.991 -2.224 6.957 1.00 90.88 97 PRO A CA 1
ATOM 780 C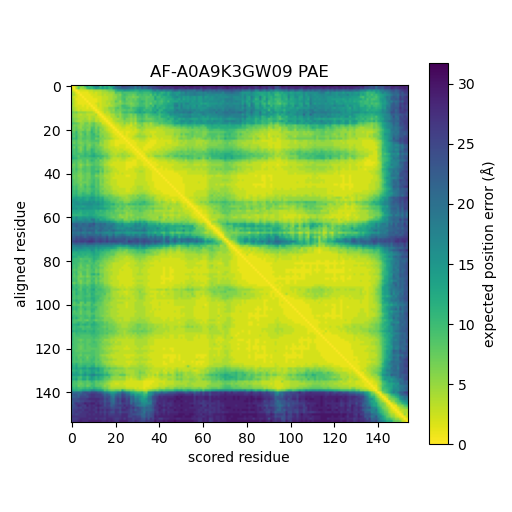 C . PRO A 1 97 ? 5.054 -3.207 6.437 1.00 90.88 97 PRO A C 1
ATOM 782 O O . PRO A 1 97 ? 6.181 -2.823 6.134 1.00 90.88 97 PRO A O 1
ATOM 785 N N . ASP A 1 98 ? 4.691 -4.471 6.280 1.00 91.19 98 ASP A N 1
ATOM 786 C CA . ASP A 1 98 ? 5.492 -5.563 5.728 1.00 91.19 98 ASP A CA 1
ATOM 787 C C . ASP A 1 98 ? 5.940 -5.331 4.269 1.00 91.19 98 ASP A C 1
ATOM 789 O O . ASP A 1 98 ? 6.987 -5.839 3.859 1.00 91.19 98 ASP A O 1
ATOM 793 N N . ILE A 1 99 ? 5.231 -4.496 3.495 1.00 94.12 99 ILE A N 1
ATOM 794 C CA . ILE A 1 99 ? 5.660 -4.107 2.139 1.00 94.12 99 ILE A CA 1
ATOM 795 C C . ILE A 1 99 ? 6.569 -2.866 2.109 1.00 94.12 99 ILE A C 1
ATOM 797 O O . ILE A 1 99 ? 7.072 -2.516 1.038 1.00 94.12 99 ILE A O 1
ATOM 801 N N . ALA A 1 100 ? 6.811 -2.199 3.245 1.00 93.75 100 ALA A N 1
ATOM 802 C CA . ALA A 1 100 ? 7.505 -0.907 3.288 1.00 93.75 100 ALA A CA 1
ATOM 803 C C . ALA A 1 100 ? 8.913 -0.960 2.676 1.00 93.75 100 ALA A C 1
ATOM 805 O O . ALA A 1 100 ? 9.281 -0.077 1.900 1.00 93.75 100 ALA A O 1
ATOM 806 N N . TYR A 1 101 ? 9.666 -2.032 2.949 1.00 93.25 101 TYR A N 1
ATOM 807 C CA . TYR A 1 101 ? 10.978 -2.258 2.338 1.00 93.25 101 TYR A CA 1
ATOM 808 C C . TYR A 1 101 ? 10.887 -2.299 0.807 1.00 93.25 101 TYR A C 1
ATOM 810 O O . TYR A 1 101 ? 11.560 -1.536 0.117 1.00 93.25 101 TYR A O 1
ATOM 818 N N . SER A 1 102 ? 9.988 -3.134 0.281 1.00 94.69 102 SER A N 1
ATOM 819 C CA . SER A 1 102 ? 9.801 -3.323 -1.160 1.00 94.69 102 SER A CA 1
ATOM 820 C C . SER A 1 102 ? 9.455 -2.006 -1.853 1.00 94.69 102 SER A C 1
ATOM 822 O O . SER A 1 102 ? 10.032 -1.655 -2.878 1.00 94.69 102 SER A O 1
ATOM 824 N N . VAL A 1 103 ? 8.538 -1.236 -1.268 1.00 95.19 103 VAL A N 1
ATOM 825 C CA . VAL A 1 103 ? 8.106 0.050 -1.826 1.00 95.19 103 VAL A CA 1
ATOM 826 C C . VAL A 1 103 ? 9.203 1.112 -1.744 1.00 95.19 103 VAL A C 1
ATOM 828 O O . VAL A 1 103 ? 9.324 1.914 -2.670 1.00 95.19 103 VAL A O 1
ATOM 831 N N . SER A 1 104 ? 10.021 1.113 -0.687 1.00 94.06 104 SER A N 1
ATOM 832 C CA . SER A 1 104 ? 11.174 2.015 -0.569 1.00 94.06 104 SER A CA 1
ATOM 833 C C . SER A 1 104 ? 12.167 1.807 -1.716 1.00 94.06 104 SER A C 1
ATOM 835 O O . SER A 1 104 ? 12.577 2.772 -2.362 1.00 94.06 104 SER A O 1
ATOM 837 N N . ILE A 1 105 ? 12.478 0.548 -2.046 1.00 94.06 105 ILE A N 1
ATOM 838 C CA . ILE A 1 105 ? 13.331 0.210 -3.193 1.00 94.06 105 ILE A CA 1
ATOM 839 C C . ILE A 1 105 ? 12.675 0.644 -4.511 1.00 94.06 105 ILE A C 1
ATOM 841 O O . ILE A 1 105 ? 13.280 1.376 -5.292 1.00 94.06 105 ILE A O 1
ATOM 845 N N . LEU A 1 106 ? 11.413 0.269 -4.746 1.00 95.31 106 LEU A N 1
ATOM 846 C CA . LEU A 1 106 ? 10.692 0.601 -5.985 1.00 95.31 106 LEU A CA 1
ATOM 847 C C . LEU A 1 106 ? 10.584 2.114 -6.233 1.00 95.31 106 LEU A C 1
ATOM 849 O O . LEU A 1 106 ? 10.598 2.557 -7.386 1.00 95.31 106 LEU A O 1
ATOM 853 N N . SER A 1 107 ? 10.497 2.907 -5.163 1.00 95.38 107 SER A N 1
ATOM 854 C CA . SER A 1 107 ? 10.381 4.368 -5.232 1.00 95.38 107 SER A CA 1
ATOM 855 C C . SER A 1 107 ? 11.617 5.049 -5.824 1.00 95.38 107 SER A C 1
ATOM 857 O O . SER A 1 107 ? 11.492 6.132 -6.395 1.00 95.38 107 SER A O 1
ATOM 859 N N . GLN A 1 108 ? 12.788 4.409 -5.764 1.00 94.44 108 GLN A N 1
ATOM 860 C CA . GLN A 1 108 ? 14.038 4.951 -6.314 1.00 94.44 108 GLN A CA 1
ATOM 861 C C . GLN A 1 108 ? 14.013 5.039 -7.850 1.00 94.44 108 GLN A C 1
ATOM 863 O O . GLN A 1 108 ? 14.685 5.886 -8.434 1.00 94.44 108 GLN A O 1
ATOM 868 N N . PHE A 1 109 ? 13.182 4.225 -8.510 1.00 93.88 109 PHE A N 1
ATOM 869 C CA . PHE A 1 109 ? 13.149 4.084 -9.971 1.00 93.88 109 PHE A CA 1
ATOM 870 C C . PHE A 1 109 ? 11.960 4.791 -10.644 1.00 93.88 109 PHE A C 1
ATOM 872 O O . PHE A 1 109 ? 11.699 4.597 -11.827 1.00 93.88 109 PHE A O 1
ATOM 879 N N . VAL A 1 110 ? 11.227 5.643 -9.918 1.00 94.50 110 VAL A N 1
ATOM 880 C CA . VAL A 1 110 ? 10.012 6.328 -10.415 1.00 94.50 110 VAL A CA 1
ATOM 881 C C . VAL A 1 110 ? 10.280 7.313 -11.568 1.00 94.50 110 VAL A C 1
ATOM 883 O O . VAL A 1 110 ? 9.358 7.671 -12.309 1.00 94.50 110 VAL A O 1
ATOM 886 N N . ALA A 1 111 ? 11.521 7.779 -11.718 1.00 92.56 111 ALA A N 1
ATOM 887 C CA . ALA A 1 111 ? 11.906 8.722 -12.766 1.00 92.56 111 ALA A CA 1
ATOM 888 C C . ALA A 1 111 ? 12.109 8.053 -14.140 1.00 92.56 111 ALA A C 1
ATOM 890 O O . ALA A 1 111 ? 11.671 8.609 -15.144 1.00 92.56 111 ALA A O 1
ATOM 891 N N . ASP A 1 112 ? 12.736 6.874 -14.181 1.00 92.81 112 ASP A N 1
ATOM 892 C CA . ASP A 1 112 ? 13.047 6.119 -15.408 1.00 92.81 112 ASP A CA 1
ATOM 893 C C . ASP A 1 112 ? 12.879 4.607 -15.143 1.00 92.81 112 ASP A C 1
ATOM 895 O O . ASP A 1 112 ? 13.870 3.883 -15.008 1.00 92.81 112 ASP A O 1
ATOM 899 N N . PRO A 1 113 ? 11.632 4.117 -14.984 1.00 94.38 113 PRO A N 1
ATOM 900 C CA . PRO A 1 113 ? 11.377 2.719 -14.667 1.00 94.38 113 PRO A CA 1
ATOM 901 C C . PRO A 1 113 ? 11.664 1.798 -15.856 1.00 94.38 113 PRO A C 1
ATOM 903 O O . PRO A 1 113 ? 11.528 2.165 -17.026 1.00 94.38 113 PRO A O 1
ATOM 906 N N . ARG A 1 114 ? 12.025 0.561 -15.521 1.00 94.81 114 ARG A N 1
ATOM 907 C CA . ARG A 1 114 ? 12.442 -0.500 -16.441 1.00 94.81 114 ARG A CA 1
ATOM 908 C C . ARG A 1 114 ? 11.600 -1.741 -16.200 1.00 94.81 114 ARG A C 1
ATOM 910 O O . ARG A 1 114 ? 10.863 -1.800 -15.208 1.00 94.81 114 ARG A O 1
ATOM 917 N N . THR A 1 115 ? 11.689 -2.708 -17.102 1.00 93.06 115 THR A N 1
ATOM 918 C CA . THR A 1 115 ? 10.908 -3.946 -17.024 1.00 93.06 115 THR A CA 1
ATOM 919 C C . THR A 1 115 ? 11.126 -4.673 -15.696 1.00 93.06 115 THR A C 1
ATOM 921 O O . THR A 1 115 ? 10.138 -4.992 -15.034 1.00 93.06 115 THR A O 1
ATOM 924 N N . SER A 1 116 ? 12.369 -4.816 -15.221 1.00 93.31 116 SER A N 1
ATOM 925 C CA . SER A 1 116 ? 12.668 -5.433 -13.915 1.00 93.31 116 SER A CA 1
ATOM 926 C C . SER A 1 116 ? 12.012 -4.699 -12.738 1.00 93.31 116 SER A C 1
ATOM 928 O O . SER A 1 116 ? 11.458 -5.326 -11.830 1.00 93.31 116 SER A O 1
ATOM 930 N N . HIS A 1 117 ? 11.993 -3.361 -12.768 1.00 94.56 117 HIS A N 1
ATOM 931 C CA . HIS A 1 117 ? 11.325 -2.538 -11.755 1.00 94.56 117 HIS A CA 1
ATOM 932 C C . HIS A 1 117 ? 9.815 -2.813 -11.730 1.00 94.56 117 HIS A C 1
ATOM 934 O O . HIS A 1 117 ? 9.223 -2.992 -10.660 1.00 94.56 117 HIS A O 1
ATOM 940 N N . LEU A 1 118 ? 9.177 -2.879 -12.904 1.00 94.62 118 LEU A N 1
ATOM 941 C CA . LEU A 1 118 ? 7.751 -3.190 -13.003 1.00 94.62 118 LEU A CA 1
ATOM 942 C C . LEU A 1 118 ? 7.449 -4.632 -12.574 1.00 94.62 118 LEU A C 1
ATOM 944 O O . LEU A 1 118 ? 6.438 -4.866 -11.909 1.00 94.62 118 LEU A O 1
ATOM 948 N N . GLU A 1 119 ? 8.300 -5.595 -12.911 1.00 93.25 119 GLU A N 1
ATOM 949 C CA . GLU A 1 119 ? 8.156 -6.987 -12.473 1.00 93.25 119 GLU A CA 1
ATOM 950 C C . GLU A 1 119 ? 8.238 -7.111 -10.948 1.00 93.25 119 GLU A C 1
ATOM 952 O O . GLU A 1 119 ? 7.402 -7.780 -10.327 1.00 93.25 119 GLU A O 1
ATOM 957 N N . ALA A 1 120 ? 9.177 -6.398 -10.328 1.00 94.69 120 ALA A N 1
ATOM 958 C CA . ALA A 1 120 ? 9.294 -6.317 -8.880 1.00 94.69 120 ALA A CA 1
ATOM 959 C C . ALA A 1 120 ? 8.040 -5.686 -8.241 1.00 94.69 120 ALA A C 1
ATOM 961 O O . ALA A 1 120 ? 7.483 -6.246 -7.294 1.00 94.69 120 ALA A O 1
ATOM 962 N N . ALA A 1 121 ? 7.518 -4.586 -8.798 1.00 95.69 121 ALA A N 1
ATOM 963 C CA . ALA A 1 121 ? 6.261 -3.983 -8.339 1.00 95.69 121 ALA A CA 1
ATOM 964 C C . ALA A 1 121 ? 5.061 -4.934 -8.503 1.00 95.69 121 ALA A C 1
ATOM 966 O O . ALA A 1 121 ? 4.230 -5.073 -7.605 1.00 95.69 121 ALA A O 1
ATOM 967 N N . THR A 1 122 ? 5.003 -5.650 -9.625 1.00 94.50 122 THR A N 1
ATOM 968 C CA . THR A 1 122 ? 3.984 -6.666 -9.923 1.00 94.50 122 THR A CA 1
ATOM 969 C C . THR A 1 122 ? 4.018 -7.787 -8.884 1.00 94.50 122 THR A C 1
ATOM 971 O O . THR A 1 122 ? 2.968 -8.256 -8.441 1.00 94.50 122 THR A O 1
ATOM 974 N N . ARG A 1 123 ? 5.205 -8.203 -8.429 1.00 95.12 123 ARG A N 1
ATOM 975 C CA . ARG A 1 123 ? 5.346 -9.206 -7.364 1.00 95.12 123 ARG A CA 1
ATOM 976 C C . ARG A 1 123 ? 4.767 -8.732 -6.031 1.00 95.12 123 ARG A C 1
ATOM 978 O O . ARG A 1 123 ? 4.069 -9.515 -5.385 1.00 95.12 123 ARG A O 1
ATOM 985 N N . VAL A 1 124 ? 4.958 -7.461 -5.672 1.00 95.88 124 VAL A N 1
ATOM 986 C CA . VAL A 1 124 ? 4.313 -6.863 -4.488 1.00 95.88 124 VAL A CA 1
ATOM 987 C C . VAL A 1 124 ? 2.788 -6.939 -4.614 1.00 95.88 124 VAL A C 1
ATOM 989 O O . VAL A 1 124 ? 2.120 -7.359 -3.674 1.00 95.88 124 VAL A O 1
ATOM 992 N N . VAL A 1 125 ? 2.219 -6.641 -5.787 1.00 95.94 125 VAL A N 1
ATOM 993 C CA . VAL A 1 125 ? 0.764 -6.765 -6.009 1.00 95.94 125 VAL A CA 1
ATOM 994 C C . VAL A 1 125 ? 0.283 -8.222 -5.886 1.00 95.94 125 VAL A C 1
ATOM 996 O O . VAL A 1 125 ? -0.772 -8.474 -5.301 1.00 95.94 125 VAL A O 1
ATOM 999 N N . ARG A 1 126 ? 1.062 -9.207 -6.362 1.00 94.62 126 ARG A N 1
ATOM 1000 C CA . ARG A 1 126 ? 0.750 -10.644 -6.167 1.00 94.62 126 ARG A CA 1
ATOM 1001 C C . ARG A 1 126 ? 0.745 -11.044 -4.696 1.00 94.62 126 ARG A C 1
ATOM 1003 O O . ARG A 1 126 ? -0.061 -11.883 -4.300 1.00 94.62 126 ARG A O 1
ATOM 1010 N N . TYR A 1 127 ? 1.658 -10.479 -3.914 1.00 94.88 127 TYR A N 1
ATOM 1011 C CA . TYR A 1 127 ? 1.719 -10.694 -2.474 1.00 94.88 127 TYR A CA 1
ATOM 1012 C C . TYR A 1 127 ? 0.493 -10.090 -1.775 1.00 94.88 127 TYR A C 1
ATOM 1014 O O . TYR A 1 127 ? -0.202 -10.791 -1.043 1.00 94.88 127 TYR A O 1
ATOM 1022 N N . LEU A 1 128 ? 0.136 -8.846 -2.112 1.00 93.75 128 LEU A N 1
ATOM 1023 C CA . LEU A 1 128 ? -1.050 -8.169 -1.576 1.00 93.75 128 LEU A CA 1
ATOM 1024 C C . LEU A 1 128 ? -2.354 -8.931 -1.823 1.00 93.75 128 LEU A C 1
ATOM 1026 O O . LEU A 1 128 ? -3.268 -8.883 -1.004 1.00 93.75 128 LEU A O 1
ATOM 1030 N N . LYS A 1 129 ? -2.456 -9.673 -2.930 1.00 91.12 129 LYS A N 1
ATOM 1031 C CA . LYS A 1 129 ? -3.614 -10.539 -3.186 1.00 91.12 129 LYS A CA 1
ATOM 1032 C C . LYS A 1 129 ? -3.762 -11.643 -2.132 1.00 91.12 129 LYS A C 1
ATOM 1034 O O . LYS A 1 129 ? -4.890 -11.990 -1.788 1.00 91.12 129 LYS A O 1
ATOM 1039 N N . ALA A 1 130 ? -2.658 -12.179 -1.612 1.00 88.19 130 ALA A N 1
ATOM 1040 C CA . ALA A 1 130 ? -2.684 -13.178 -0.544 1.00 88.19 130 ALA A CA 1
ATOM 1041 C C . ALA A 1 130 ? -3.040 -12.559 0.820 1.00 88.19 130 ALA A C 1
ATOM 1043 O O . ALA A 1 130 ? -3.638 -13.230 1.658 1.00 88.19 130 ALA A O 1
ATOM 1044 N N . THR A 1 131 ? -2.717 -11.279 1.024 1.00 88.50 131 THR A N 1
ATOM 1045 C CA . THR A 1 131 ? -2.844 -10.581 2.313 1.00 88.50 131 THR A CA 1
ATOM 1046 C C . THR A 1 131 ? -3.945 -9.519 2.350 1.00 88.50 131 THR A C 1
ATOM 1048 O O . THR A 1 131 ? -4.076 -8.807 3.338 1.00 88.50 131 THR A O 1
ATOM 1051 N N . ALA A 1 132 ? -4.811 -9.432 1.334 1.00 85.56 132 ALA A N 1
ATOM 1052 C CA . ALA A 1 132 ? -5.788 -8.345 1.187 1.00 85.56 132 ALA A CA 1
ATOM 1053 C C . ALA A 1 132 ? -6.770 -8.177 2.365 1.00 85.56 132 ALA A C 1
ATOM 1055 O O . ALA A 1 132 ? -7.392 -7.128 2.495 1.00 85.56 132 ALA A O 1
ATOM 1056 N N . GLY A 1 133 ? -6.954 -9.204 3.200 1.00 81.56 133 GLY A N 1
ATOM 1057 C CA . GLY A 1 133 ? -7.785 -9.141 4.408 1.00 81.56 133 GLY A CA 1
ATOM 1058 C C . GLY A 1 133 ? -7.041 -8.776 5.694 1.00 81.56 133 GLY A C 1
ATOM 1059 O O . GLY A 1 133 ? -7.683 -8.705 6.737 1.00 81.56 133 GLY A O 1
ATOM 1060 N N . GLN A 1 134 ? -5.722 -8.599 5.645 1.00 87.12 134 GLN A N 1
ATOM 1061 C CA . GLN A 1 134 ? -4.909 -8.285 6.816 1.00 87.12 134 GLN A CA 1
ATOM 1062 C C . GLN A 1 134 ? -4.940 -6.785 7.138 1.00 87.12 134 GLN A C 1
ATOM 1064 O O . GLN A 1 134 ? -5.301 -5.945 6.310 1.00 87.12 134 GLN A O 1
ATOM 1069 N N . GLY A 1 135 ? -4.592 -6.464 8.380 1.00 88.62 135 GLY A N 1
ATOM 1070 C CA . GLY A 1 135 ? -4.542 -5.108 8.904 1.00 88.62 135 GLY A CA 1
ATOM 1071 C C . GLY A 1 135 ? -3.698 -5.041 10.173 1.00 88.62 135 GLY A C 1
ATOM 1072 O O . GLY A 1 135 ? -3.225 -6.064 10.670 1.00 88.62 135 GLY A O 1
ATOM 1073 N N . ILE A 1 136 ? -3.521 -3.837 10.706 1.00 92.00 136 ILE A N 1
ATOM 1074 C CA . ILE A 1 136 ? -2.738 -3.592 11.921 1.00 92.00 136 ILE A CA 1
ATOM 1075 C C . ILE A 1 136 ? -3.674 -3.572 13.126 1.00 92.00 136 ILE A C 1
ATOM 1077 O O . ILE A 1 136 ? -4.640 -2.810 13.146 1.00 92.00 136 ILE A O 1
ATOM 1081 N N . LEU A 1 137 ? -3.361 -4.366 14.150 1.00 91.81 137 LEU A N 1
ATOM 1082 C CA . LEU A 1 137 ? -4.001 -4.273 15.458 1.00 91.81 137 LEU A CA 1
ATOM 1083 C C . LEU A 1 137 ? -3.315 -3.183 16.288 1.00 91.81 137 LEU A C 1
ATOM 1085 O O . LEU A 1 137 ? -2.132 -3.276 16.605 1.00 91.81 137 LEU A O 1
ATOM 1089 N N . LEU A 1 138 ? -4.079 -2.166 16.668 1.00 90.44 138 LEU A N 1
ATOM 1090 C CA . LEU A 1 138 ? -3.715 -1.203 17.697 1.00 90.44 138 LEU A CA 1
ATOM 1091 C C . LEU A 1 138 ? -4.324 -1.676 19.022 1.00 90.44 138 LEU A C 1
ATOM 1093 O O . LEU A 1 138 ? -5.544 -1.563 19.191 1.00 90.44 138 LEU A O 1
ATOM 1097 N N . PRO A 1 139 ? -3.526 -2.233 19.947 1.00 89.50 139 PRO A N 1
ATOM 1098 C CA . PRO A 1 139 ? -4.052 -2.778 21.188 1.00 89.50 139 PRO A CA 1
ATOM 1099 C C . PRO A 1 139 ? -4.658 -1.678 22.062 1.00 89.50 139 PRO A C 1
ATOM 1101 O O . PRO A 1 139 ? -4.226 -0.520 22.057 1.00 89.50 139 PRO A O 1
ATOM 1104 N N . LYS A 1 140 ? -5.672 -2.051 22.841 1.00 83.50 140 LYS A N 1
ATOM 1105 C CA . LYS A 1 140 ? -6.287 -1.204 23.867 1.00 83.50 140 LYS A CA 1
ATOM 1106 C C . LYS A 1 140 ? -5.281 -1.018 25.009 1.00 83.50 140 LYS A C 1
ATOM 1108 O O . LYS A 1 140 ? -5.291 -1.784 25.956 1.00 83.50 140 LYS A O 1
ATOM 1113 N N . ILE A 1 141 ? -4.367 -0.060 24.855 1.00 70.75 141 ILE A N 1
ATOM 1114 C CA . ILE A 1 141 ? -3.322 0.359 25.809 1.00 70.75 141 ILE A CA 1
ATOM 1115 C C . ILE A 1 141 ? -3.613 -0.063 27.263 1.00 70.75 141 ILE A C 1
ATOM 1117 O O . ILE A 1 141 ? -4.573 0.400 27.879 1.00 70.75 141 ILE A O 1
ATOM 1121 N N . GLY A 1 142 ? -2.763 -0.959 27.773 1.00 59.25 142 GLY A N 1
ATOM 1122 C CA . 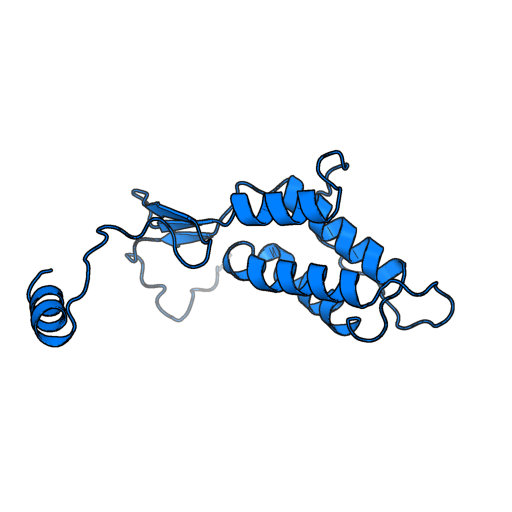GLY A 1 142 ? -2.834 -1.554 29.111 1.00 59.25 142 GLY A CA 1
ATOM 1123 C C . GLY A 1 142 ? -1.522 -2.196 29.581 1.00 59.25 142 GLY A C 1
ATOM 1124 O O . GLY A 1 142 ? -1.322 -2.326 30.780 1.00 59.25 142 GLY A O 1
ATOM 1125 N N . GLU A 1 143 ? -0.584 -2.504 28.684 1.00 52.88 143 GLU A N 1
ATOM 1126 C CA . GLU A 1 143 ? 0.797 -2.803 29.065 1.00 52.88 143 GLU A CA 1
ATOM 1127 C C . GLU A 1 143 ? 1.698 -1.703 28.525 1.00 52.88 143 GLU A C 1
ATOM 1129 O O . GLU A 1 143 ? 2.029 -1.627 27.341 1.00 52.88 143 GLU A O 1
ATOM 1134 N N . THR A 1 144 ? 2.046 -0.785 29.417 1.00 47.56 144 THR A N 1
ATOM 1135 C CA . THR A 1 144 ? 3.164 0.125 29.229 1.00 47.56 144 THR A CA 1
ATOM 1136 C C . THR A 1 144 ? 4.382 -0.740 28.918 1.00 47.56 144 THR A C 1
ATOM 1138 O O . THR A 1 144 ? 4.851 -1.462 29.794 1.00 47.56 144 THR A O 1
ATOM 1141 N N . ILE A 1 145 ? 4.907 -0.689 27.692 1.00 57.22 145 ILE A N 1
ATOM 1142 C CA . ILE A 1 145 ? 6.265 -1.179 27.442 1.00 57.22 145 ILE A CA 1
ATOM 1143 C C . ILE A 1 145 ? 7.165 -0.240 28.244 1.00 57.22 145 ILE A C 1
ATOM 1145 O O . ILE A 1 145 ? 7.454 0.880 27.818 1.00 57.22 145 ILE A O 1
ATOM 1149 N N . SER A 1 146 ? 7.513 -0.643 29.465 1.00 51.50 146 SER A N 1
ATOM 1150 C CA . SER A 1 146 ? 8.466 0.084 30.287 1.00 51.50 146 SER A CA 1
ATOM 1151 C C . SER A 1 146 ? 9.802 0.030 29.567 1.00 51.50 146 SER A C 1
ATOM 1153 O O . SER A 1 146 ? 10.399 -1.035 29.420 1.00 51.50 146 SER A O 1
ATOM 1155 N N . TRP A 1 147 ? 10.261 1.178 29.087 1.00 40.97 147 TRP A N 1
ATOM 1156 C CA . TRP A 1 147 ? 11.640 1.315 28.659 1.00 40.97 147 TRP A CA 1
ATOM 1157 C C . TRP A 1 147 ? 12.548 1.236 29.893 1.00 40.97 147 TRP A C 1
ATOM 1159 O O . TRP A 1 147 ? 12.260 1.926 30.874 1.00 40.97 147 TRP A O 1
ATOM 1169 N N . PRO A 1 148 ? 13.637 0.443 29.865 1.00 62.41 148 PRO A N 1
ATOM 1170 C CA . PRO A 1 148 ? 14.143 -0.374 28.757 1.00 62.41 148 PRO A CA 1
ATOM 1171 C C . PRO A 1 148 ? 13.572 -1.805 28.693 1.00 62.41 148 PRO A C 1
ATOM 1173 O O . PRO A 1 148 ? 13.269 -2.412 29.715 1.00 62.41 148 PRO A O 1
ATOM 1176 N N . ILE A 1 149 ? 13.492 -2.353 27.470 1.00 70.12 149 ILE A N 1
ATOM 1177 C CA . ILE A 1 149 ? 13.089 -3.744 27.194 1.00 70.12 149 ILE A CA 1
ATOM 1178 C C . ILE A 1 149 ? 14.084 -4.706 27.877 1.00 70.12 149 ILE A C 1
ATOM 1180 O O . ILE A 1 149 ? 15.283 -4.612 27.595 1.00 70.12 149 ILE A O 1
ATOM 1184 N N . PRO A 1 150 ? 13.632 -5.633 28.743 1.00 62.69 150 PRO A N 1
ATOM 1185 C CA . PRO A 1 150 ? 14.503 -6.639 29.344 1.00 62.69 150 PRO A CA 1
ATOM 1186 C C . PRO A 1 150 ? 15.121 -7.551 28.278 1.00 62.69 150 PRO A C 1
ATOM 1188 O O . PRO A 1 150 ? 14.427 -8.060 27.399 1.00 62.69 150 PRO A O 1
ATOM 1191 N N . ILE A 1 151 ? 16.433 -7.770 28.363 1.00 62.56 151 ILE A N 1
ATOM 1192 C CA . ILE A 1 151 ? 17.159 -8.707 27.498 1.00 62.56 151 ILE A CA 1
ATOM 1193 C C . ILE A 1 151 ? 16.831 -10.134 27.970 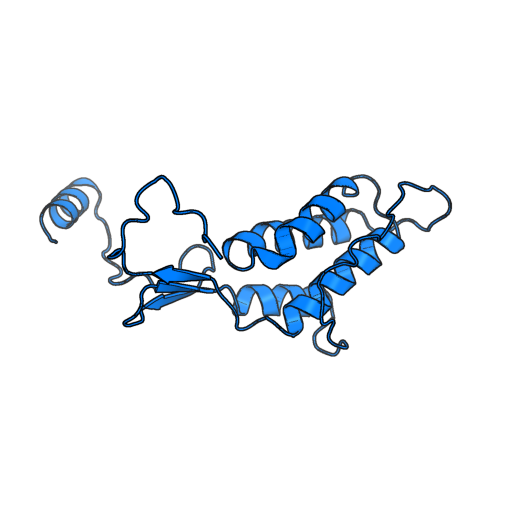1.00 62.56 151 ILE A C 1
ATOM 1195 O O . ILE A 1 151 ? 16.936 -10.387 29.173 1.00 62.56 151 ILE A O 1
ATOM 1199 N N . PRO A 1 152 ? 16.468 -11.078 27.081 1.00 56.56 152 PRO A N 1
ATOM 1200 C CA . PRO A 1 152 ? 16.304 -12.475 27.462 1.00 56.56 152 PRO A CA 1
ATOM 1201 C C . PRO A 1 152 ? 17.656 -13.040 27.912 1.00 56.56 152 PRO A C 1
ATOM 1203 O O . PRO A 1 152 ? 18.558 -13.234 27.096 1.00 56.56 152 PRO A O 1
ATOM 1206 N N . THR A 1 153 ? 17.819 -13.286 29.208 1.00 56.66 153 THR A N 1
ATOM 1207 C CA . THR A 1 153 ? 18.896 -14.142 29.709 1.00 56.66 153 THR A CA 1
ATOM 1208 C C . THR A 1 153 ? 18.464 -15.584 29.483 1.00 56.66 153 THR A C 1
ATOM 1210 O O . THR A 1 153 ? 17.535 -16.053 30.144 1.00 56.66 153 THR A O 1
ATOM 1213 N N . GLY A 1 154 ? 19.074 -16.231 28.489 1.00 57.94 154 GLY A N 1
ATOM 1214 C CA . GLY A 1 154 ? 19.033 -17.687 28.344 1.00 57.94 154 GLY A CA 1
ATOM 1215 C C . GLY A 1 154 ? 19.799 -18.400 29.448 1.00 57.9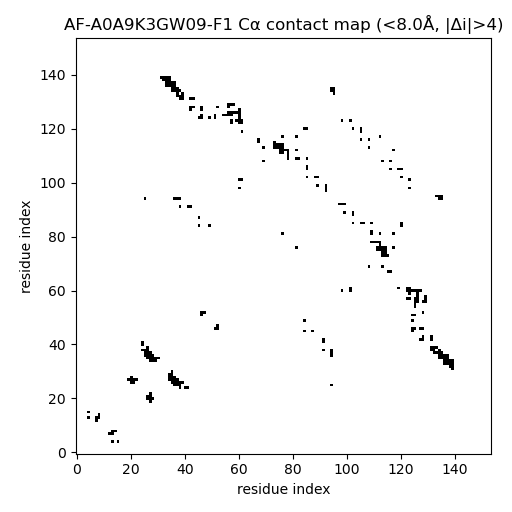4 154 GLY A C 1
ATOM 1216 O O . GLY A 1 154 ? 20.551 -17.721 30.186 1.00 57.94 154 GLY A O 1
#

pLDDT: mean 87.0, std 11.5, range [40.97, 97.31]

Radius of gyration: 20.54 Å; Cα contacts (8 Å, |Δi|>4): 171; chains: 1; bounding box: 43×45×52 Å

Sequence (154 aa):
MSEIKLFLNERFSIKDLGNLKYFLGIEVARTEEGMVLSQRKYTLNIIEDAGMLGCRLSPIPMEQNLKLESGKEEDRVDPSYYRRLVGRLLYLQATCPDIAYSVSILSQFVADPRTSHLEAATRVVRYLKATAGQGILLPKIGETISWPIPIPTG

Mean predicted aligned error: 8.87 Å

Foldseek 3Di:
DPPVVVVCCVVPVDDCPDDDQDDPQWGWDADPFAIWTANLVLLVVLCVVVVNLPPAAAQALADPPDDDDPDPPFDWDDLVVLLVSLVSVVVRCQWVVRCVVLSVVLVVCSVTDGPSSVVSSVNNSSHCSVCSPGGDGDGPDDDDPPPPDDDDDD